Protein AF-A0A8G2BKN9-F1 (afdb_monomer_lite)

pLDDT: mean 82.69, std 15.75, range [37.25, 97.94]

Foldseek 3Di:
DDPPDPPVVPLVVVLVVLVVVLVVVVVVLVVLLVVLVVLQVVLVVVDDPSSVVSPVVSVVSVVVSVCSVVVSVVSVVVNVVSVVVSVVVVVVVVVVVVVVVVVVVVVVVPPDPVVVVPPDDDDVPNDDDVVNVVVVVVPPD

Sequence (141 aa):
MKSGVDDNGAAARALSEIAAADGELQDAFDRVLEAAEQLMDTGESAGGAVGDAIAAATGSIFEASAMRDILGQRLSAIREAVTLLDTSTASALETKRDKAREIEEKREDGSASESGLLNGPQLPGAATSQAEVDALFDNLD

Secondary structure (DSSP, 8-state):
------HHHHHHHHHHHHHHHHHHHHHHHHHHHHHHHHHHHHHHHH-HHHHHHHHHHHHHHHHHHTTHHHHHHHHHHHHHHHHHHHHHHHHHHHHHHHHHHHHHHHHHT----GGGT--PSPPTT-SPPHHHHHHHHTT--

Radius of gyration: 36.02 Å; chains: 1; bounding box: 60×51×101 Å

Structure (mmCIF, N/CA/C/O backbone):
data_AF-A0A8G2BKN9-F1
#
_entry.id   AF-A0A8G2BKN9-F1
#
loop_
_atom_site.group_PDB
_atom_site.id
_atom_site.type_symbol
_atom_site.label_atom_id
_atom_site.label_alt_id
_atom_site.label_comp_id
_atom_site.label_asym_id
_atom_site.label_entity_id
_atom_site.label_seq_id
_atom_site.pdbx_PDB_ins_code
_atom_site.Cartn_x
_atom_site.Cartn_y
_atom_site.Cartn_z
_atom_site.occupancy
_atom_site.B_iso_or_equiv
_atom_site.auth_seq_id
_atom_site.auth_comp_id
_atom_site.auth_asym_id
_atom_site.auth_atom_id
_atom_site.pdbx_PDB_model_num
ATOM 1 N N . MET A 1 1 ? 3.936 16.921 -39.168 1.00 37.25 1 MET A N 1
ATOM 2 C CA . MET A 1 1 ? 5.028 16.541 -38.247 1.00 37.25 1 MET A CA 1
ATOM 3 C C . MET A 1 1 ? 4.439 15.673 -37.154 1.00 37.25 1 MET A C 1
ATOM 5 O O . MET A 1 1 ? 3.447 16.066 -36.557 1.00 37.25 1 MET A O 1
ATOM 9 N N . LYS A 1 2 ? 4.956 14.448 -37.016 1.00 41.97 2 LYS A N 1
ATOM 10 C CA . LYS A 1 2 ? 4.463 13.433 -36.079 1.00 41.97 2 LYS A CA 1
ATOM 11 C C . LYS A 1 2 ? 4.609 13.945 -34.646 1.00 41.97 2 LYS A C 1
ATOM 13 O O . LYS A 1 2 ? 5.701 14.339 -34.255 1.00 41.97 2 LYS A O 1
ATOM 18 N N . SER A 1 3 ? 3.503 13.915 -33.909 1.00 45.00 3 SER A N 1
ATOM 19 C CA . SER A 1 3 ? 3.479 13.952 -32.451 1.00 45.00 3 SER A CA 1
ATOM 20 C C . SER A 1 3 ? 4.316 12.771 -31.957 1.00 45.00 3 SER A C 1
ATOM 22 O O . SER A 1 3 ? 3.895 11.619 -32.043 1.00 45.00 3 SER A O 1
ATOM 24 N N . GLY A 1 4 ? 5.557 13.055 -31.566 1.00 44.53 4 GLY A N 1
ATOM 25 C CA . GLY A 1 4 ? 6.295 12.195 -30.659 1.00 44.53 4 GLY A CA 1
ATOM 26 C C . GLY A 1 4 ? 5.621 12.362 -29.312 1.00 44.53 4 GLY A C 1
ATOM 27 O O . GLY A 1 4 ? 5.664 13.442 -28.734 1.00 44.53 4 GLY A O 1
ATOM 28 N N . VAL A 1 5 ? 4.899 11.338 -28.879 1.00 49.97 5 VAL A N 1
ATOM 29 C CA . VAL A 1 5 ? 4.498 11.234 -27.483 1.00 49.97 5 VAL A CA 1
ATOM 30 C C . VAL A 1 5 ? 5.800 11.139 -26.693 1.00 49.97 5 VAL A C 1
ATOM 32 O O . VAL A 1 5 ? 6.642 10.293 -26.992 1.00 49.97 5 VAL A O 1
ATOM 35 N N . ASP A 1 6 ? 5.995 12.059 -25.754 1.00 52.06 6 ASP A N 1
ATOM 36 C CA . ASP A 1 6 ? 7.099 12.045 -24.801 1.00 52.06 6 ASP A CA 1
ATOM 37 C C . ASP A 1 6 ? 6.948 10.826 -23.868 1.00 52.06 6 ASP A C 1
ATOM 39 O O . ASP A 1 6 ? 6.546 10.962 -22.711 1.00 52.06 6 ASP A O 1
ATOM 43 N N . ASP A 1 7 ? 7.240 9.618 -24.362 1.00 56.69 7 ASP A N 1
ATOM 44 C CA . ASP A 1 7 ? 7.195 8.371 -23.576 1.00 56.69 7 ASP A CA 1
ATOM 45 C C . ASP A 1 7 ? 8.087 8.471 -22.326 1.00 56.69 7 ASP A C 1
ATOM 47 O O . ASP A 1 7 ? 7.726 7.976 -21.260 1.00 56.69 7 ASP A O 1
ATOM 51 N N . ASN A 1 8 ? 9.182 9.236 -22.416 1.00 56.91 8 ASN A N 1
ATOM 52 C CA . ASN A 1 8 ? 10.126 9.471 -21.319 1.00 56.91 8 ASN A CA 1
ATOM 53 C C . ASN A 1 8 ? 9.503 10.228 -20.125 1.00 56.91 8 ASN A C 1
ATOM 55 O O . ASN A 1 8 ? 10.031 10.205 -19.018 1.00 56.91 8 ASN A O 1
ATOM 59 N N . GLY A 1 9 ? 8.381 10.929 -20.333 1.00 75.81 9 GLY A N 1
ATOM 60 C CA . GLY A 1 9 ? 7.644 11.605 -19.263 1.00 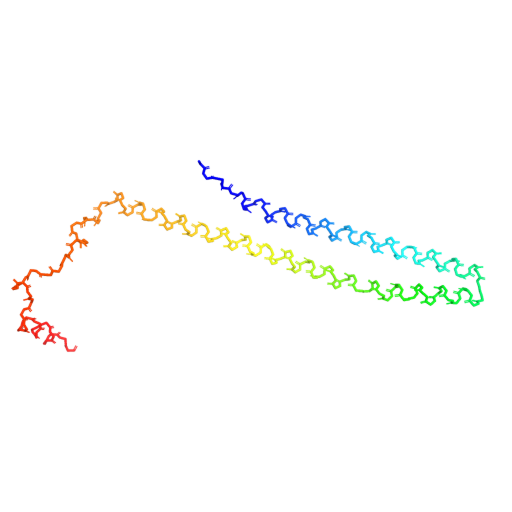75.81 9 GLY A CA 1
ATOM 61 C C . GLY A 1 9 ? 6.537 10.748 -18.648 1.00 75.81 9 GLY A C 1
ATOM 62 O O . GLY A 1 9 ? 6.129 11.002 -17.515 1.00 75.81 9 GLY A O 1
ATOM 63 N N . ALA A 1 10 ? 6.032 9.747 -19.373 1.00 85.88 10 ALA A N 1
ATOM 64 C CA . ALA A 1 10 ? 4.890 8.949 -18.936 1.00 85.88 10 ALA A CA 1
ATOM 65 C C . ALA A 1 10 ? 5.254 8.034 -17.759 1.00 85.88 10 ALA A C 1
ATOM 67 O O . ALA A 1 10 ? 4.534 8.021 -16.760 1.00 85.88 10 ALA A O 1
ATOM 68 N N . ALA A 1 11 ? 6.394 7.340 -17.836 1.00 89.12 11 ALA A N 1
ATOM 69 C CA . ALA A 1 11 ? 6.883 6.495 -16.747 1.00 89.12 11 ALA A CA 1
ATOM 70 C C . ALA A 1 11 ? 7.205 7.317 -15.491 1.00 89.12 11 ALA A C 1
ATOM 72 O O . ALA A 1 11 ? 6.746 6.984 -14.401 1.00 89.12 11 ALA A O 1
ATOM 73 N N . ALA A 1 12 ? 7.907 8.444 -15.643 1.00 90.69 12 ALA A N 1
ATOM 74 C CA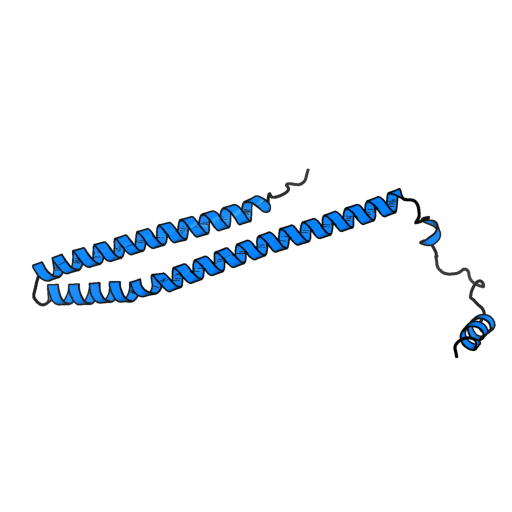 . ALA A 1 12 ? 8.225 9.341 -14.533 1.00 90.69 12 ALA A CA 1
ATOM 75 C C . ALA A 1 12 ? 6.964 9.874 -13.827 1.00 90.69 12 ALA A C 1
ATOM 77 O O . ALA A 1 12 ? 6.900 9.883 -12.597 1.00 90.69 12 ALA A O 1
ATOM 78 N N . ARG A 1 13 ? 5.934 10.264 -14.592 1.00 93.69 13 ARG A N 1
ATOM 79 C CA . ARG A 1 13 ? 4.631 10.646 -14.027 1.00 93.69 13 ARG A CA 1
ATOM 80 C C . ARG A 1 13 ? 3.971 9.477 -13.306 1.00 93.69 13 ARG A C 1
ATOM 82 O O . ARG A 1 13 ? 3.570 9.649 -12.166 1.00 93.69 13 ARG A O 1
ATOM 89 N N . ALA A 1 14 ? 3.909 8.295 -13.919 1.00 94.94 14 ALA A N 1
ATOM 90 C CA . ALA A 1 14 ? 3.307 7.118 -13.294 1.00 94.94 14 ALA A CA 1
ATOM 91 C C . ALA A 1 14 ? 3.989 6.752 -11.964 1.00 94.94 14 ALA A C 1
ATOM 93 O O . ALA A 1 14 ? 3.310 6.481 -10.980 1.00 94.94 14 ALA A O 1
ATOM 94 N N . LEU A 1 15 ? 5.323 6.802 -11.905 1.00 95.00 15 LEU A N 1
ATOM 95 C CA . LEU A 1 15 ? 6.086 6.575 -10.674 1.00 95.00 15 LEU A CA 1
ATOM 96 C C . LEU A 1 15 ? 5.778 7.629 -9.601 1.00 95.00 15 LEU A C 1
ATOM 98 O O . LEU A 1 15 ? 5.665 7.282 -8.427 1.00 95.00 15 LEU A O 1
ATOM 102 N N . SER A 1 16 ? 5.625 8.898 -9.996 1.00 95.75 16 SER A N 1
ATOM 103 C CA . SER A 1 16 ? 5.232 9.980 -9.086 1.00 95.75 16 SER A CA 1
ATOM 104 C C . SER A 1 16 ? 3.818 9.786 -8.539 1.00 95.75 16 SER A C 1
ATOM 106 O O . SER A 1 16 ? 3.607 9.963 -7.345 1.00 95.75 16 SER A O 1
ATOM 108 N N . GLU A 1 17 ? 2.864 9.404 -9.389 1.00 96.62 17 GLU A N 1
ATOM 109 C CA . GLU A 1 17 ? 1.477 9.128 -8.993 1.00 96.62 17 GLU A CA 1
ATOM 110 C C . GLU A 1 17 ? 1.397 7.924 -8.045 1.00 96.62 17 GLU A C 1
ATOM 112 O O . GLU A 1 17 ? 0.706 7.981 -7.034 1.00 96.62 17 GLU A O 1
ATOM 117 N N . ILE A 1 18 ? 2.159 6.852 -8.309 1.00 96.44 18 ILE A N 1
ATOM 118 C CA . ILE A 1 18 ? 2.240 5.692 -7.404 1.00 96.44 18 ILE A CA 1
ATOM 119 C C . ILE A 1 18 ? 2.778 6.112 -6.031 1.00 96.44 18 ILE A C 1
ATOM 121 O O . ILE A 1 18 ? 2.235 5.693 -5.013 1.00 96.44 18 ILE A O 1
ATOM 125 N N . ALA A 1 19 ? 3.828 6.938 -5.992 1.00 94.81 19 ALA A N 1
ATOM 126 C CA . ALA A 1 19 ? 4.404 7.411 -4.735 1.00 94.81 19 ALA A CA 1
ATOM 127 C C . ALA A 1 19 ? 3.446 8.334 -3.962 1.00 94.81 19 ALA A C 1
ATOM 129 O O . ALA A 1 19 ? 3.338 8.214 -2.744 1.00 94.81 19 ALA A O 1
ATOM 130 N N . ALA A 1 20 ? 2.741 9.229 -4.661 1.00 96.44 20 ALA A N 1
ATOM 131 C CA . ALA A 1 20 ? 1.729 10.086 -4.052 1.00 96.44 20 ALA A CA 1
ATOM 132 C C . ALA A 1 20 ? 0.575 9.255 -3.472 1.00 96.44 20 ALA A C 1
ATOM 134 O O . ALA A 1 20 ? 0.219 9.438 -2.312 1.00 96.44 20 ALA A O 1
ATOM 135 N N . ALA A 1 21 ? 0.060 8.287 -4.235 1.00 93.25 21 ALA A N 1
ATOM 136 C CA . ALA A 1 21 ? -1.013 7.405 -3.789 1.00 93.25 21 ALA A CA 1
ATOM 137 C C . ALA A 1 21 ? -0.613 6.539 -2.582 1.00 93.25 21 ALA A C 1
ATOM 139 O O . ALA A 1 21 ? -1.431 6.343 -1.688 1.00 93.25 21 ALA A O 1
ATOM 140 N N . ASP A 1 22 ? 0.627 6.032 -2.532 1.00 95.06 22 ASP A N 1
ATOM 141 C CA . ASP A 1 22 ? 1.139 5.297 -1.365 1.00 95.06 22 ASP A CA 1
ATOM 142 C C . ASP A 1 22 ? 1.171 6.190 -0.115 1.00 95.06 22 ASP A C 1
ATOM 144 O O . ASP A 1 22 ? 0.672 5.797 0.938 1.00 95.06 22 ASP A O 1
ATOM 148 N N . GLY A 1 23 ? 1.672 7.423 -0.245 1.00 94.19 23 GLY A N 1
ATOM 149 C CA . GLY A 1 23 ? 1.689 8.394 0.852 1.00 94.19 23 GLY A CA 1
ATOM 150 C C . GLY A 1 23 ? 0.287 8.763 1.344 1.00 94.19 23 GLY A C 1
ATOM 151 O O . GLY A 1 23 ? 0.001 8.659 2.533 1.00 94.19 23 GLY A O 1
ATOM 152 N N . GLU A 1 24 ? -0.620 9.119 0.431 1.00 96.25 24 GLU A N 1
ATOM 153 C CA . GLU A 1 24 ? -2.014 9.437 0.769 1.00 96.25 24 GLU A CA 1
ATOM 154 C C . GLU A 1 24 ? -2.726 8.263 1.453 1.00 96.25 24 GLU A C 1
ATOM 156 O O . GLU A 1 24 ? -3.519 8.458 2.378 1.00 96.25 24 GLU A O 1
ATOM 161 N N . LEU A 1 25 ? -2.435 7.035 1.019 1.00 93.44 25 LEU A N 1
ATOM 162 C CA . LEU A 1 25 ? -2.991 5.828 1.613 1.00 93.44 25 LEU A CA 1
ATOM 163 C C . LEU A 1 25 ? -2.456 5.598 3.033 1.00 93.44 25 LEU A C 1
ATOM 165 O O . LEU A 1 25 ? -3.235 5.254 3.922 1.00 93.44 25 LEU A O 1
ATOM 169 N N . GLN A 1 26 ? -1.155 5.795 3.261 1.00 92.44 26 GLN A N 1
ATOM 170 C CA . GLN A 1 26 ? -0.546 5.686 4.591 1.00 92.44 26 GLN A CA 1
ATOM 171 C C . GLN A 1 26 ? -1.145 6.711 5.560 1.00 92.44 26 GLN A C 1
ATOM 173 O O . GLN A 1 26 ? -1.615 6.321 6.631 1.00 92.44 26 GLN A O 1
ATOM 178 N N . ASP A 1 27 ? -1.252 7.971 5.134 1.00 94.75 27 ASP A N 1
ATOM 179 C CA . ASP A 1 27 ? -1.881 9.044 5.910 1.00 94.75 27 ASP A CA 1
ATOM 180 C C . ASP A 1 27 ? -3.349 8.729 6.242 1.00 94.75 27 ASP A C 1
ATOM 182 O O . ASP A 1 27 ? -3.832 8.991 7.347 1.00 94.75 27 ASP A O 1
ATOM 186 N N . ALA A 1 28 ? -4.094 8.168 5.284 1.00 94.19 28 ALA A N 1
ATOM 187 C CA . ALA A 1 28 ? -5.479 7.771 5.501 1.00 94.19 28 ALA A CA 1
ATOM 188 C C . ALA A 1 28 ? -5.595 6.651 6.544 1.00 94.19 28 ALA A C 1
ATOM 190 O O . ALA A 1 28 ? -6.481 6.708 7.399 1.00 94.19 28 ALA A O 1
ATOM 191 N N . PHE A 1 29 ? -4.702 5.658 6.509 1.00 93.38 29 PHE A N 1
ATOM 192 C CA . PHE A 1 29 ? -4.678 4.597 7.513 1.00 93.38 29 PHE A CA 1
ATOM 193 C C . PHE A 1 29 ? -4.354 5.127 8.907 1.00 93.38 29 PHE A C 1
ATOM 195 O O . PHE A 1 29 ? -5.033 4.742 9.855 1.00 93.38 29 PHE A O 1
ATOM 202 N N . ASP A 1 30 ? -3.378 6.025 9.038 1.00 93.88 30 ASP A N 1
ATOM 203 C CA . ASP A 1 30 ? -3.032 6.608 10.338 1.00 93.88 30 ASP A CA 1
ATOM 204 C C . ASP A 1 30 ? -4.225 7.359 10.946 1.00 93.88 30 ASP A C 1
ATOM 206 O O . ASP A 1 30 ? -4.553 7.158 12.114 1.00 93.88 30 ASP A O 1
ATOM 210 N N . ARG A 1 31 ? -4.971 8.120 10.134 1.00 96.50 31 ARG A N 1
ATOM 211 C CA . ARG A 1 31 ? -6.209 8.787 10.579 1.00 96.50 31 ARG A CA 1
ATOM 212 C C . ARG A 1 31 ? -7.302 7.808 11.005 1.00 96.50 31 ARG A C 1
ATOM 214 O O . ARG A 1 31 ? -8.045 8.090 11.942 1.00 96.50 31 ARG A O 1
ATOM 221 N N . VAL A 1 32 ? -7.442 6.677 10.311 1.00 95.31 32 VAL A N 1
ATOM 222 C CA . VAL A 1 32 ? -8.415 5.634 10.682 1.00 95.31 32 VAL A CA 1
ATOM 223 C C . VAL A 1 32 ? -8.037 4.985 12.012 1.00 95.31 32 VAL A C 1
ATOM 225 O O . VAL A 1 32 ? -8.919 4.750 12.836 1.00 95.31 32 VAL A O 1
ATOM 228 N N . LEU A 1 33 ? -6.748 4.722 12.235 1.00 95.19 33 LEU A N 1
ATOM 229 C CA . LEU A 1 33 ? -6.251 4.160 13.490 1.00 95.19 33 LEU A CA 1
ATOM 230 C C . LEU A 1 33 ? -6.439 5.137 14.653 1.00 95.19 33 LEU A C 1
ATOM 232 O O . LEU A 1 33 ? -6.977 4.744 15.682 1.00 95.19 33 LEU A O 1
ATOM 236 N N . GLU A 1 34 ? -6.117 6.415 14.461 1.00 97.12 34 GLU A N 1
ATOM 237 C CA . GLU A 1 34 ? -6.361 7.459 15.462 1.00 97.12 34 GLU A CA 1
ATOM 238 C C . GLU A 1 34 ? -7.860 7.586 15.795 1.00 97.12 34 GLU A C 1
ATOM 240 O O . GLU A 1 34 ? -8.252 7.671 16.958 1.00 97.12 34 GLU A O 1
ATOM 245 N N . ALA A 1 35 ? -8.736 7.531 14.786 1.00 97.38 35 ALA A N 1
ATOM 246 C CA . ALA A 1 35 ? -10.179 7.528 15.013 1.00 97.38 35 ALA A CA 1
ATOM 247 C C . ALA A 1 35 ? -10.643 6.280 15.789 1.00 97.38 35 ALA A C 1
ATOM 249 O O . ALA A 1 35 ? -11.539 6.376 16.629 1.00 97.38 35 ALA A O 1
ATOM 250 N N . ALA A 1 36 ? -10.042 5.113 15.537 1.00 97.00 36 ALA A N 1
ATOM 251 C CA . ALA A 1 36 ? -10.324 3.894 16.290 1.00 97.00 36 ALA A CA 1
ATOM 252 C C . ALA A 1 36 ? -9.864 3.999 17.754 1.00 97.00 36 ALA A C 1
ATOM 254 O O . ALA A 1 36 ? -10.569 3.522 18.642 1.00 97.00 36 ALA A O 1
ATOM 255 N N . GLU A 1 37 ? -8.739 4.665 18.022 1.00 96.50 37 GLU A N 1
ATOM 256 C CA . GLU A 1 37 ? -8.277 4.974 19.382 1.00 96.50 37 GLU A CA 1
ATOM 257 C C . GLU A 1 37 ? -9.262 5.891 20.118 1.00 96.50 37 GLU A C 1
ATOM 259 O O . GLU A 1 37 ? -9.719 5.554 21.208 1.00 96.50 37 GLU A O 1
ATOM 264 N N . GLN A 1 38 ? -9.711 6.978 19.484 1.00 97.75 38 GLN A N 1
ATOM 265 C CA . GLN A 1 38 ? -10.720 7.876 20.068 1.00 97.75 38 GLN A CA 1
ATOM 266 C C . GLN A 1 38 ? -12.062 7.168 20.335 1.00 97.75 38 GLN A C 1
ATOM 268 O O . GLN A 1 38 ? -12.775 7.473 21.300 1.00 97.75 38 GLN A O 1
ATOM 273 N N . LEU A 1 39 ? -12.430 6.206 19.482 1.00 97.31 39 LEU A N 1
ATOM 274 C CA . LEU A 1 39 ? -13.604 5.366 19.703 1.00 97.31 39 LEU A CA 1
ATOM 275 C C . LEU A 1 39 ? -13.429 4.463 20.927 1.00 97.31 39 LEU A C 1
ATOM 277 O O . LEU A 1 39 ? -14.402 4.277 21.654 1.00 97.31 39 LEU A O 1
ATOM 281 N N . MET A 1 40 ? -12.228 3.947 21.206 1.00 96.62 40 MET A N 1
ATOM 282 C CA . MET A 1 40 ? -11.982 3.172 22.429 1.00 96.62 40 MET A CA 1
ATOM 283 C C . MET A 1 40 ? -12.208 4.010 23.688 1.00 96.62 40 MET A C 1
ATOM 285 O O . MET A 1 40 ? -12.954 3.568 24.560 1.00 96.62 40 MET A O 1
ATOM 289 N N . ASP A 1 41 ? -11.683 5.236 23.744 1.00 96.94 41 ASP A N 1
ATOM 290 C CA . ASP A 1 41 ? -11.895 6.152 24.879 1.00 96.94 41 ASP A CA 1
ATOM 291 C C . ASP A 1 41 ? -13.389 6.461 25.089 1.00 96.94 41 ASP A C 1
ATOM 293 O O . ASP A 1 41 ? -13.910 6.521 26.211 1.00 96.94 41 ASP A O 1
ATOM 297 N N . THR A 1 42 ? -14.113 6.625 23.977 1.00 96.75 42 THR A N 1
ATOM 298 C CA . THR A 1 42 ? -15.567 6.824 23.982 1.00 96.75 42 THR A CA 1
ATOM 299 C C . THR A 1 42 ? -16.291 5.582 24.503 1.00 96.75 42 THR A C 1
ATOM 301 O O . THR A 1 42 ? -17.232 5.698 25.291 1.00 96.75 42 THR A O 1
ATOM 304 N N . GLY A 1 43 ? -15.857 4.392 24.084 1.00 97.50 43 GLY A N 1
ATOM 305 C CA . GLY A 1 43 ? -16.394 3.114 24.539 1.00 97.50 43 GLY A CA 1
ATOM 306 C C . GLY A 1 43 ? -16.179 2.893 26.034 1.00 97.50 43 GLY A C 1
ATOM 307 O O . GLY A 1 43 ? -17.122 2.527 26.735 1.00 97.50 43 GLY A O 1
ATOM 308 N N . GLU A 1 44 ? -14.983 3.191 26.541 1.00 96.25 44 GLU A N 1
ATOM 309 C CA . GLU A 1 44 ? -14.670 3.113 27.970 1.00 96.25 44 GLU A CA 1
ATOM 310 C C . GLU A 1 44 ? -15.558 4.062 28.786 1.00 96.25 44 GLU A C 1
ATOM 312 O O . GLU A 1 44 ? -16.157 3.658 29.783 1.00 96.25 44 GLU A O 1
ATOM 317 N N . SER A 1 45 ? -15.727 5.297 28.307 1.00 96.75 45 SER A N 1
ATOM 318 C CA . SER A 1 45 ? -16.600 6.293 28.938 1.00 96.75 45 SER A CA 1
ATOM 319 C C . SER A 1 45 ? -18.079 5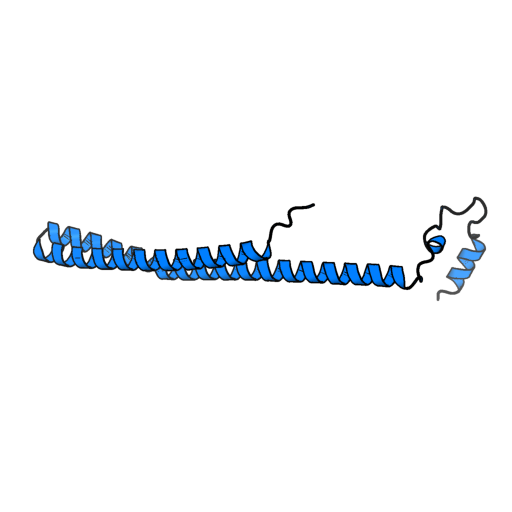.886 28.931 1.00 96.75 45 SER A C 1
ATOM 321 O O . SER A 1 45 ? -18.808 6.191 29.875 1.00 96.75 45 SER A O 1
ATOM 323 N N . ALA A 1 46 ? -18.541 5.215 27.870 1.00 97.00 46 ALA A N 1
ATOM 324 C CA . ALA A 1 46 ? -19.915 4.725 27.765 1.00 97.00 46 ALA A CA 1
ATOM 325 C C . ALA A 1 46 ? -20.175 3.528 28.694 1.00 97.00 46 ALA A C 1
ATOM 327 O O . ALA A 1 46 ? -21.236 3.449 29.319 1.00 97.00 46 ALA A O 1
ATOM 328 N N . GLY A 1 47 ? -19.210 2.609 28.786 1.00 95.06 47 GLY A N 1
ATOM 329 C CA . GLY A 1 47 ? -19.283 1.402 29.600 1.00 95.06 47 GLY A CA 1
ATOM 330 C C . GLY A 1 47 ? -20.412 0.436 29.210 1.00 95.06 47 GLY A C 1
ATOM 331 O O . GLY A 1 47 ? -21.191 0.646 28.273 1.00 95.06 47 GLY A O 1
ATOM 332 N N . GLY A 1 48 ? -20.493 -0.669 29.956 1.00 96.81 48 GLY A N 1
ATOM 333 C CA . GLY A 1 48 ? -21.500 -1.712 29.760 1.00 96.81 48 GLY A CA 1
ATOM 334 C C . GLY A 1 48 ? -21.532 -2.263 28.330 1.00 96.81 48 GLY A C 1
ATOM 335 O O . GLY A 1 48 ? -20.541 -2.241 27.609 1.00 96.81 48 GLY A O 1
ATOM 336 N N . ALA A 1 49 ? -22.710 -2.713 27.894 1.00 97.44 49 ALA A N 1
ATOM 337 C CA . ALA A 1 49 ? -22.864 -3.364 26.592 1.00 97.44 49 ALA A CA 1
ATOM 338 C C . ALA A 1 49 ? -22.523 -2.460 25.390 1.00 97.44 49 ALA A C 1
ATOM 340 O O . ALA A 1 49 ? -22.157 -2.963 24.330 1.00 97.44 49 ALA A O 1
ATOM 341 N N . VAL A 1 50 ? -22.657 -1.136 25.531 1.00 96.88 50 VAL A N 1
ATOM 342 C CA . VAL A 1 50 ? -22.305 -0.184 24.465 1.00 96.88 50 VAL A CA 1
ATOM 343 C C . VAL A 1 50 ? -20.789 -0.049 24.356 1.00 96.88 50 VAL A C 1
ATOM 345 O O . VAL A 1 50 ? -20.261 -0.120 23.249 1.00 96.88 50 VAL A O 1
ATOM 348 N N . GLY A 1 51 ? -20.093 0.086 25.489 1.00 97.94 51 GLY A N 1
ATOM 349 C CA . GLY A 1 51 ? -18.632 0.092 25.526 1.00 97.94 51 GLY A CA 1
ATOM 350 C C . GLY A 1 51 ? -18.032 -1.193 24.959 1.00 97.94 51 GLY A C 1
ATOM 351 O O . GLY A 1 51 ? -17.160 -1.128 24.096 1.00 97.94 51 GLY A O 1
ATOM 352 N N . ASP A 1 52 ? -18.575 -2.351 25.348 1.00 97.62 52 ASP A N 1
ATOM 353 C CA . ASP A 1 52 ? -18.134 -3.659 24.845 1.00 97.62 52 ASP A CA 1
ATOM 354 C C . ASP A 1 52 ? -18.307 -3.781 23.321 1.00 97.62 52 ASP A C 1
ATOM 356 O O . ASP A 1 52 ? -17.425 -4.281 22.619 1.00 97.62 52 ASP A O 1
ATOM 360 N N . ALA A 1 53 ? -19.432 -3.293 22.784 1.00 97.88 53 ALA A N 1
ATOM 361 C CA . ALA A 1 53 ? -19.692 -3.304 21.347 1.00 97.88 53 ALA A CA 1
ATOM 362 C C . ALA A 1 53 ? -18.722 -2.396 20.575 1.00 97.88 53 ALA A C 1
ATOM 364 O O . ALA A 1 53 ? -18.256 -2.770 19.497 1.00 97.88 53 ALA A O 1
ATOM 365 N N . ILE A 1 54 ? -18.397 -1.224 21.129 1.00 97.88 54 ILE A N 1
ATOM 366 C CA . ILE A 1 54 ? -17.420 -0.307 20.537 1.00 97.88 54 ILE A CA 1
ATOM 367 C C . ILE A 1 54 ? -16.023 -0.934 20.559 1.00 97.88 54 ILE A C 1
ATOM 369 O O . ILE A 1 54 ? -15.368 -0.954 19.521 1.00 97.88 54 ILE A O 1
ATOM 373 N N . ALA A 1 55 ? -15.601 -1.515 21.685 1.00 96.88 55 ALA A N 1
ATOM 374 C CA . ALA A 1 55 ? -14.301 -2.173 21.815 1.00 96.88 55 ALA A CA 1
ATOM 375 C C . ALA A 1 55 ? -14.129 -3.348 20.833 1.00 96.88 55 ALA A C 1
ATOM 377 O O . ALA A 1 55 ? -13.072 -3.514 20.225 1.00 96.88 55 ALA A O 1
ATOM 378 N N . ALA A 1 56 ? -15.177 -4.150 20.622 1.00 97.38 56 ALA A N 1
ATOM 379 C CA . ALA A 1 56 ? -15.148 -5.228 19.633 1.00 97.38 56 ALA A CA 1
ATOM 380 C C . ALA A 1 56 ? -15.030 -4.695 18.190 1.00 97.38 56 ALA A C 1
ATOM 382 O O . ALA A 1 56 ? -14.298 -5.254 17.364 1.00 97.38 56 ALA A O 1
ATOM 383 N N . ALA A 1 57 ? -15.732 -3.600 17.881 1.00 97.06 57 ALA A N 1
ATOM 384 C CA . ALA A 1 57 ? -15.680 -2.971 16.567 1.00 97.06 57 ALA A CA 1
ATOM 385 C C . ALA A 1 57 ? -14.308 -2.337 16.285 1.00 97.06 57 ALA A C 1
ATOM 387 O O . ALA A 1 57 ? -13.755 -2.551 15.207 1.00 97.06 57 ALA A O 1
ATOM 388 N N . THR A 1 58 ? -13.723 -1.613 17.243 1.00 96.69 58 THR A N 1
ATOM 389 C CA . THR A 1 58 ? -12.381 -1.026 17.092 1.00 96.69 58 THR A CA 1
ATOM 390 C C . THR A 1 58 ? -11.305 -2.103 16.996 1.00 96.69 58 THR A C 1
ATOM 392 O O . THR A 1 58 ? -10.425 -1.990 16.146 1.00 96.69 58 THR A O 1
ATOM 395 N N . GLY A 1 59 ? -11.422 -3.203 17.750 1.00 95.44 59 GLY A N 1
ATOM 396 C CA . GLY A 1 59 ? -10.559 -4.380 17.595 1.00 95.44 59 GLY A CA 1
ATOM 397 C C . GLY A 1 59 ? -10.542 -4.915 16.158 1.00 95.44 59 GLY A C 1
ATOM 398 O O . GLY A 1 59 ? -9.476 -5.137 15.585 1.00 95.44 59 GLY A O 1
ATOM 399 N N . SER A 1 60 ? -11.717 -5.005 15.529 1.00 95.31 60 SER A N 1
ATOM 400 C CA . SER A 1 60 ? -11.833 -5.419 14.122 1.00 95.31 60 SER A CA 1
ATOM 401 C C . SER A 1 60 ? -11.162 -4.428 13.154 1.00 95.31 60 SER A C 1
ATOM 403 O O . SER A 1 60 ? -10.597 -4.843 12.142 1.00 95.31 60 SER A O 1
ATOM 405 N N . ILE A 1 61 ? -11.191 -3.122 13.453 1.00 94.56 61 ILE A N 1
ATOM 406 C CA . ILE A 1 61 ? -10.509 -2.090 12.649 1.00 94.56 61 ILE A CA 1
ATOM 407 C C . ILE A 1 61 ? -8.986 -2.250 12.737 1.00 94.56 61 ILE A C 1
ATOM 409 O O . ILE A 1 61 ? -8.310 -2.178 11.706 1.00 94.56 61 ILE A O 1
ATOM 413 N N . PHE A 1 62 ? -8.441 -2.505 13.931 1.00 93.69 62 PHE A N 1
ATOM 414 C CA . PHE A 1 62 ? -7.004 -2.726 14.116 1.00 93.69 62 PHE A CA 1
ATOM 415 C C . PHE A 1 62 ? -6.518 -3.963 13.357 1.00 93.69 62 PHE A C 1
ATOM 417 O O . PHE A 1 62 ? -5.514 -3.893 12.647 1.00 93.69 62 PHE A O 1
ATOM 424 N N . GLU A 1 63 ? -7.257 -5.072 13.435 1.00 91.25 63 GLU A N 1
ATOM 425 C CA . GLU A 1 63 ? -6.930 -6.294 12.693 1.00 91.25 63 GLU A CA 1
ATOM 426 C C . GLU A 1 63 ? -6.993 -6.084 11.176 1.00 91.25 63 GLU A C 1
ATOM 428 O O . GLU A 1 63 ? -6.075 -6.479 10.456 1.00 91.25 63 GLU A O 1
ATOM 433 N N . ALA A 1 64 ? -8.035 -5.414 10.674 1.00 87.75 64 ALA A N 1
ATOM 434 C CA . ALA A 1 64 ? -8.164 -5.123 9.247 1.00 87.75 64 ALA A CA 1
ATOM 435 C C . ALA A 1 64 ? -7.029 -4.218 8.734 1.00 87.75 64 ALA A C 1
ATOM 437 O O . ALA A 1 64 ? -6.522 -4.405 7.624 1.00 87.75 64 ALA A O 1
ATOM 438 N N . SER A 1 65 ? -6.587 -3.270 9.560 1.00 86.44 65 SER A N 1
ATOM 439 C CA . SER A 1 65 ? -5.497 -2.346 9.233 1.00 86.44 65 SER A CA 1
ATOM 440 C C . SER A 1 65 ? -4.125 -3.030 9.153 1.00 86.44 65 SER A C 1
ATOM 442 O O . SER A 1 65 ? -3.209 -2.489 8.530 1.00 86.44 65 SER A O 1
ATOM 444 N N . ALA A 1 66 ? -3.974 -4.252 9.680 1.00 81.38 66 ALA A N 1
ATOM 445 C CA . ALA A 1 66 ? -2.731 -5.021 9.585 1.00 81.38 66 ALA A CA 1
ATOM 446 C C . ALA A 1 66 ? -2.336 -5.375 8.133 1.00 81.38 66 ALA A C 1
ATOM 448 O O . ALA A 1 66 ? -1.168 -5.646 7.858 1.00 81.38 66 ALA A O 1
ATOM 449 N N . MET A 1 67 ? -3.272 -5.315 7.174 1.00 78.94 67 MET A N 1
ATOM 450 C CA . MET A 1 67 ? -2.975 -5.512 5.746 1.00 78.94 67 MET A CA 1
ATOM 451 C C . MET A 1 67 ? -2.199 -4.356 5.088 1.00 78.94 67 MET A C 1
ATOM 453 O O . MET A 1 67 ? -1.754 -4.508 3.946 1.00 78.94 67 MET A O 1
ATOM 457 N N . ARG A 1 68 ? -2.005 -3.219 5.773 1.00 87.31 68 ARG A N 1
ATOM 458 C CA . ARG A 1 68 ? -1.304 -2.040 5.233 1.00 87.31 68 ARG A CA 1
ATOM 459 C C . ARG A 1 68 ? 0.109 -2.353 4.739 1.00 87.31 68 ARG A C 1
ATOM 461 O O . ARG A 1 68 ? 0.471 -1.923 3.648 1.00 87.31 68 ARG A O 1
ATOM 468 N N . ASP A 1 69 ? 0.885 -3.124 5.500 1.00 87.44 69 ASP A N 1
ATOM 469 C CA . ASP A 1 69 ? 2.276 -3.444 5.138 1.00 87.44 69 ASP A CA 1
ATOM 470 C C . ASP A 1 69 ? 2.356 -4.208 3.806 1.00 87.44 69 ASP A C 1
ATOM 472 O O . ASP A 1 69 ? 3.129 -3.868 2.910 1.00 87.44 69 ASP A O 1
ATOM 476 N N . ILE A 1 70 ? 1.452 -5.173 3.617 1.00 89.50 70 ILE A N 1
ATOM 477 C CA . ILE A 1 70 ? 1.348 -5.947 2.375 1.00 89.50 70 ILE A CA 1
ATOM 478 C C . ILE A 1 70 ? 0.987 -5.032 1.196 1.00 89.50 70 ILE A C 1
ATOM 480 O O . ILE A 1 70 ? 1.480 -5.230 0.085 1.00 89.50 70 ILE A O 1
ATOM 484 N N . LEU A 1 71 ? 0.132 -4.026 1.405 1.00 90.75 71 LEU A N 1
ATOM 485 C CA . LEU A 1 71 ? -0.208 -3.063 0.356 1.00 90.75 71 LEU A CA 1
ATOM 486 C C . LEU A 1 71 ? 0.995 -2.200 -0.041 1.00 90.75 71 LEU A C 1
ATOM 488 O O . LEU A 1 71 ? 1.246 -2.067 -1.240 1.00 90.75 71 LEU A O 1
ATOM 492 N N . GLY A 1 72 ? 1.778 -1.709 0.923 1.00 91.12 72 GLY A N 1
ATOM 493 C CA . GLY A 1 72 ? 3.015 -0.966 0.648 1.00 91.12 72 GLY A CA 1
ATOM 494 C C . GLY A 1 72 ? 4.023 -1.796 -0.155 1.00 91.12 72 GLY A C 1
ATOM 495 O O . GLY A 1 72 ? 4.537 -1.349 -1.183 1.00 91.12 72 GLY A O 1
ATOM 496 N N . GLN A 1 73 ? 4.226 -3.062 0.226 1.00 93.00 73 GLN A N 1
ATOM 497 C CA . GLN A 1 73 ? 5.085 -3.989 -0.524 1.00 93.00 73 GLN A CA 1
ATOM 498 C C . GLN A 1 73 ? 4.605 -4.186 -1.971 1.00 93.00 73 GLN A C 1
ATOM 500 O O . GLN A 1 73 ? 5.409 -4.183 -2.906 1.00 93.00 73 GLN A O 1
ATOM 505 N N . ARG A 1 74 ? 3.289 -4.321 -2.182 1.00 94.62 74 ARG A N 1
ATOM 506 C CA . ARG A 1 74 ? 2.709 -4.466 -3.527 1.00 94.62 74 ARG A CA 1
ATOM 507 C C . ARG A 1 74 ? 2.884 -3.202 -4.368 1.00 94.62 74 ARG A C 1
ATOM 509 O O . ARG A 1 74 ? 3.204 -3.325 -5.548 1.00 94.62 74 ARG A O 1
ATOM 516 N N . LEU A 1 75 ? 2.712 -2.013 -3.788 1.00 94.94 75 LEU A N 1
ATOM 517 C CA . LEU A 1 75 ? 2.961 -0.745 -4.483 1.00 94.94 75 LEU A CA 1
ATOM 518 C C . LEU A 1 75 ? 4.442 -0.587 -4.853 1.00 94.94 75 LEU A C 1
ATOM 520 O O . LEU A 1 75 ? 4.743 -0.192 -5.981 1.00 94.94 75 LEU A O 1
ATOM 524 N N . SER A 1 76 ? 5.365 -0.996 -3.975 1.00 94.75 76 SER A N 1
ATOM 525 C CA . SER A 1 76 ? 6.802 -1.022 -4.286 1.00 94.75 76 SER A CA 1
ATOM 526 C C . SER A 1 76 ? 7.119 -1.952 -5.461 1.00 94.75 76 SER A C 1
ATOM 528 O O . SER A 1 76 ? 7.801 -1.548 -6.401 1.00 94.75 76 SER A O 1
ATOM 530 N N . ALA A 1 77 ? 6.555 -3.163 -5.477 1.00 96.06 77 ALA A N 1
ATOM 531 C CA . ALA A 1 77 ? 6.744 -4.101 -6.584 1.00 96.06 77 ALA A CA 1
ATOM 532 C C . ALA A 1 77 ? 6.205 -3.550 -7.920 1.00 96.06 77 ALA A C 1
ATOM 534 O O . ALA A 1 77 ? 6.824 -3.726 -8.971 1.00 96.06 77 ALA A O 1
ATOM 535 N N . ILE A 1 78 ? 5.068 -2.843 -7.895 1.00 96.75 78 ILE A N 1
ATOM 536 C CA . ILE A 1 78 ? 4.521 -2.174 -9.086 1.00 96.75 78 ILE A CA 1
ATOM 537 C C . ILE A 1 78 ? 5.468 -1.063 -9.559 1.00 96.75 78 ILE A C 1
ATOM 539 O O . ILE A 1 78 ? 5.751 -0.967 -10.753 1.00 96.75 78 ILE A O 1
ATOM 543 N N . ARG A 1 79 ? 5.995 -0.248 -8.638 1.00 96.19 79 ARG A N 1
ATOM 544 C CA . ARG A 1 79 ? 6.966 0.812 -8.946 1.00 96.19 79 ARG A CA 1
ATOM 545 C C . ARG A 1 79 ? 8.225 0.251 -9.619 1.00 96.19 79 ARG A C 1
ATOM 547 O O . ARG A 1 79 ? 8.695 0.801 -10.618 1.00 96.19 79 ARG A O 1
ATOM 554 N N . GLU A 1 80 ? 8.757 -0.851 -9.099 1.00 94.50 80 GLU A N 1
ATOM 555 C CA . GLU A 1 80 ? 9.910 -1.548 -9.680 1.00 94.50 80 GLU A CA 1
ATOM 556 C C . GLU A 1 80 ? 9.609 -2.070 -11.088 1.00 94.50 80 GLU A C 1
ATOM 558 O O . GLU A 1 80 ? 10.398 -1.848 -12.008 1.00 94.50 80 GLU A O 1
ATOM 563 N N . ALA A 1 81 ? 8.441 -2.684 -11.291 1.00 95.62 81 ALA A N 1
ATOM 564 C CA . ALA A 1 81 ? 8.026 -3.169 -12.604 1.00 95.62 81 ALA A CA 1
ATOM 565 C C . ALA A 1 81 ? 7.926 -2.036 -13.641 1.00 95.62 81 ALA A C 1
ATOM 567 O O . ALA A 1 81 ? 8.411 -2.188 -14.761 1.00 95.62 81 ALA A O 1
ATOM 568 N N . VAL A 1 82 ? 7.357 -0.881 -13.273 1.00 94.62 82 VAL A N 1
ATOM 569 C CA . VAL A 1 82 ? 7.288 0.296 -14.160 1.00 94.62 82 VAL A CA 1
ATOM 570 C C . VAL A 1 82 ? 8.689 0.806 -14.511 1.00 94.62 82 VAL A C 1
ATOM 572 O O . VAL A 1 82 ? 8.956 1.117 -15.669 1.00 94.62 82 VAL A O 1
ATOM 575 N N . THR A 1 83 ? 9.604 0.827 -13.541 1.00 92.50 83 THR A N 1
ATOM 576 C CA . THR A 1 83 ? 10.999 1.255 -13.753 1.00 92.50 83 THR A CA 1
ATOM 577 C C . THR A 1 83 ? 11.740 0.310 -14.706 1.00 92.50 83 THR A C 1
ATOM 579 O O . THR A 1 83 ? 12.488 0.747 -15.584 1.00 92.50 83 THR A O 1
ATOM 582 N N . LEU A 1 84 ? 11.516 -0.999 -14.570 1.00 91.62 84 LEU A N 1
ATOM 583 C CA . LEU A 1 84 ? 12.107 -2.000 -15.455 1.00 91.62 84 LEU A CA 1
ATOM 584 C C . LEU A 1 84 ? 11.583 -1.874 -16.892 1.00 91.62 84 LEU A C 1
ATOM 586 O O . LEU A 1 84 ? 12.342 -2.012 -17.851 1.00 91.62 84 LEU A O 1
ATOM 590 N N . LEU A 1 85 ? 10.289 -1.590 -17.053 1.00 88.81 85 LEU A N 1
ATOM 591 C CA . LEU A 1 85 ? 9.700 -1.367 -18.372 1.00 88.81 85 LEU A CA 1
ATOM 592 C C . LEU A 1 85 ? 10.296 -0.126 -19.047 1.00 88.81 85 LEU A C 1
ATOM 594 O O . LEU A 1 85 ? 10.663 -0.205 -20.217 1.00 88.81 85 LEU A O 1
ATOM 598 N N . ASP A 1 86 ? 10.451 0.975 -18.311 1.00 89.25 86 ASP A N 1
ATOM 599 C CA . ASP A 1 86 ? 11.023 2.228 -18.824 1.00 89.25 86 ASP A CA 1
ATOM 600 C C . ASP A 1 86 ? 12.500 2.084 -19.239 1.00 89.25 86 ASP A C 1
ATOM 602 O O . ASP A 1 86 ? 12.927 2.509 -20.312 1.00 89.25 86 ASP A O 1
ATOM 606 N N . THR A 1 87 ? 13.297 1.380 -18.435 1.00 86.44 87 THR A N 1
ATOM 607 C CA . THR A 1 87 ? 14.699 1.092 -18.785 1.00 86.44 87 THR A CA 1
ATOM 608 C C . THR A 1 87 ? 14.817 0.158 -19.992 1.00 86.44 87 THR A C 1
ATOM 610 O O . THR A 1 87 ? 15.670 0.364 -20.862 1.00 86.44 87 THR A O 1
ATOM 613 N N . SER A 1 88 ? 13.939 -0.843 -20.104 1.00 81.81 88 SER A N 1
ATOM 614 C CA . SER A 1 88 ? 13.917 -1.747 -21.256 1.00 81.81 88 SER A CA 1
ATOM 615 C C . SER A 1 88 ? 13.524 -1.038 -22.556 1.00 81.81 88 SER A C 1
ATOM 617 O O . SER A 1 88 ? 14.087 -1.358 -23.609 1.00 81.81 88 SER A O 1
ATOM 619 N N . THR A 1 89 ? 12.568 -0.106 -22.526 1.00 82.25 89 THR A N 1
ATOM 620 C CA . THR A 1 89 ? 12.174 0.663 -23.719 1.00 82.25 89 THR A CA 1
ATOM 621 C C . THR A 1 89 ? 13.283 1.622 -24.140 1.00 82.25 89 THR A C 1
ATOM 623 O O . THR A 1 89 ? 13.594 1.688 -25.333 1.00 82.25 89 THR A O 1
ATOM 626 N N . ALA A 1 90 ? 13.941 2.287 -23.186 1.00 81.94 90 ALA A N 1
ATOM 627 C CA . ALA A 1 90 ? 15.097 3.138 -23.452 1.00 81.94 90 ALA A CA 1
ATOM 628 C C . ALA A 1 90 ? 16.234 2.359 -24.143 1.00 81.94 90 ALA A C 1
ATOM 630 O O . ALA A 1 90 ? 16.686 2.752 -25.221 1.00 81.94 90 ALA A O 1
ATOM 631 N N . SER A 1 91 ? 16.616 1.196 -23.602 1.00 82.88 91 SER A N 1
ATOM 632 C CA . SER A 1 91 ? 17.667 0.340 -24.177 1.00 82.88 91 SER A CA 1
ATOM 633 C C . SER A 1 91 ? 17.332 -0.157 -25.594 1.00 82.88 91 SER A C 1
ATOM 635 O O . SER A 1 91 ? 18.180 -0.165 -26.496 1.00 82.88 91 SER A O 1
ATOM 637 N N . ALA A 1 92 ? 16.070 -0.526 -25.841 1.00 82.12 92 ALA A N 1
ATOM 638 C CA . ALA A 1 92 ? 15.623 -0.948 -27.166 1.00 82.12 92 ALA A CA 1
ATOM 639 C C . ALA A 1 92 ? 15.671 0.197 -28.196 1.00 82.12 92 ALA A C 1
ATOM 641 O O . ALA A 1 92 ? 15.965 -0.040 -29.374 1.00 82.12 92 ALA A O 1
ATOM 642 N N . LEU A 1 93 ? 15.385 1.435 -27.775 1.00 83.88 93 LEU A N 1
ATOM 643 C CA . LEU A 1 93 ? 15.487 2.620 -28.628 1.00 83.88 93 LEU A CA 1
ATOM 644 C C . LEU A 1 93 ? 16.941 2.957 -28.967 1.00 83.88 93 LEU A C 1
ATOM 646 O O . LEU A 1 93 ? 17.218 3.265 -30.127 1.00 83.88 93 LEU A O 1
ATOM 650 N N . GLU A 1 94 ? 17.861 2.858 -28.008 1.00 86.50 94 GLU A N 1
ATOM 651 C CA . GLU A 1 94 ? 19.300 3.035 -28.252 1.00 86.50 94 GLU A CA 1
ATOM 652 C C . GLU A 1 94 ? 19.820 2.013 -29.263 1.00 86.50 94 GLU A C 1
ATOM 654 O O . GLU A 1 94 ? 20.345 2.394 -30.307 1.00 86.50 94 GLU A O 1
ATOM 659 N N . THR A 1 95 ? 19.517 0.729 -29.058 1.00 87.56 95 THR A N 1
ATOM 660 C CA . THR A 1 95 ? 19.919 -0.340 -29.988 1.00 87.56 95 THR A CA 1
ATOM 661 C C . THR A 1 95 ? 19.419 -0.089 -31.417 1.00 87.56 95 THR A C 1
ATOM 663 O O . THR A 1 95 ? 20.113 -0.365 -32.397 1.00 87.56 95 THR A O 1
ATOM 666 N N . LYS A 1 96 ? 18.192 0.428 -31.574 1.00 85.38 96 LYS A N 1
ATOM 667 C CA . LYS A 1 96 ? 17.651 0.784 -32.895 1.00 85.38 96 LYS A CA 1
ATOM 668 C C . LYS A 1 96 ? 18.373 1.981 -33.515 1.00 85.38 96 LYS A C 1
ATOM 670 O O . LYS A 1 96 ? 18.556 1.988 -34.730 1.00 85.38 96 LYS A O 1
ATOM 675 N N . ARG A 1 97 ? 18.760 2.977 -32.713 1.00 85.19 97 ARG A N 1
ATOM 676 C CA . ARG A 1 97 ? 19.524 4.146 -33.179 1.00 85.19 97 ARG A CA 1
ATOM 677 C C . ARG A 1 97 ? 20.921 3.746 -33.637 1.00 85.19 97 ARG A C 1
ATOM 679 O O . ARG A 1 97 ? 21.330 4.192 -34.703 1.00 85.19 97 ARG A O 1
ATOM 686 N N . ASP A 1 98 ? 21.592 2.869 -32.901 1.00 86.69 98 ASP A N 1
ATOM 687 C CA . 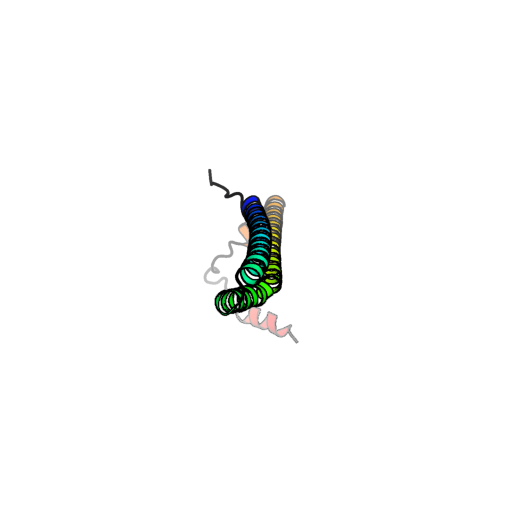ASP A 1 98 ? 22.925 2.383 -33.264 1.00 86.69 98 ASP A CA 1
ATOM 688 C C . ASP A 1 98 ? 22.888 1.590 -34.572 1.00 86.69 98 ASP A C 1
ATOM 690 O O . ASP A 1 98 ? 23.659 1.865 -35.488 1.00 86.69 98 ASP A O 1
ATOM 694 N N . LYS A 1 99 ? 21.907 0.690 -34.732 1.00 85.12 99 LYS A N 1
ATOM 695 C CA . LYS A 1 99 ? 21.691 -0.026 -36.001 1.00 85.12 99 LYS A CA 1
ATOM 696 C C . LYS A 1 99 ? 21.372 0.912 -37.165 1.00 85.12 99 LYS A C 1
ATOM 698 O O . LYS A 1 99 ? 21.799 0.656 -38.285 1.00 85.12 99 LYS A O 1
ATOM 703 N N . ALA A 1 100 ? 20.603 1.974 -36.925 1.00 81.81 100 ALA A N 1
ATOM 704 C CA . ALA A 1 100 ? 20.309 2.962 -37.960 1.00 81.81 100 ALA A CA 1
ATOM 705 C C . ALA A 1 100 ? 21.577 3.715 -38.395 1.00 81.81 100 ALA A C 1
ATOM 707 O O . ALA A 1 100 ? 21.789 3.865 -39.595 1.00 81.81 100 ALA A O 1
ATOM 708 N N . ARG A 1 101 ? 22.438 4.102 -37.443 1.00 82.75 101 ARG A N 1
ATOM 709 C CA . ARG A 1 101 ? 23.744 4.721 -37.721 1.00 82.75 101 ARG A CA 1
ATOM 710 C C . ARG A 1 101 ? 24.669 3.787 -38.500 1.00 82.75 101 ARG A C 1
ATOM 712 O O . ARG A 1 101 ? 25.227 4.209 -39.500 1.00 82.75 101 ARG A O 1
ATOM 719 N N . GLU A 1 102 ? 24.755 2.511 -38.119 1.00 79.94 102 GLU A N 1
ATOM 720 C CA . GLU A 1 102 ? 25.575 1.520 -38.835 1.00 79.94 102 GLU A CA 1
ATOM 721 C C . GLU A 1 102 ? 25.118 1.333 -40.297 1.00 79.94 102 GLU A C 1
ATOM 723 O O . GLU A 1 102 ? 25.935 1.191 -41.207 1.00 79.94 102 GLU A O 1
ATOM 728 N N . ILE A 1 103 ? 23.802 1.342 -40.546 1.00 78.00 103 ILE A N 1
ATOM 729 C CA . ILE A 1 103 ? 23.243 1.267 -41.905 1.00 78.00 103 ILE A CA 1
ATOM 730 C C . ILE A 1 103 ? 23.582 2.527 -42.713 1.00 78.00 103 ILE A C 1
ATOM 732 O O . ILE A 1 103 ? 23.827 2.424 -43.914 1.00 78.00 103 ILE A O 1
ATOM 736 N N . GLU A 1 104 ? 23.570 3.700 -42.083 1.00 73.19 104 GLU A N 1
ATOM 737 C CA . GLU A 1 104 ? 23.883 4.981 -42.724 1.00 73.19 104 GLU A CA 1
ATOM 738 C C . GLU A 1 104 ? 25.379 5.091 -43.057 1.00 73.19 104 GLU A C 1
ATOM 740 O 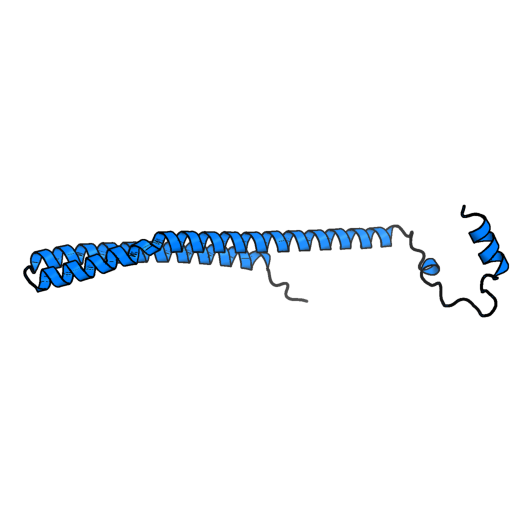O . GLU A 1 104 ? 25.720 5.363 -44.206 1.00 73.19 104 GLU A O 1
ATOM 745 N N . GLU A 1 105 ? 26.267 4.712 -42.134 1.00 72.19 105 GLU A N 1
ATOM 746 C CA . GLU A 1 105 ? 27.718 4.638 -42.369 1.00 72.19 105 GLU A CA 1
ATOM 747 C C . GLU A 1 105 ? 28.070 3.647 -43.494 1.00 72.19 105 GLU A C 1
ATOM 749 O O . GLU A 1 105 ? 28.853 3.969 -44.387 1.00 72.19 105 GLU A O 1
ATOM 754 N N . LYS A 1 106 ? 27.425 2.470 -43.543 1.00 66.06 106 LYS A N 1
ATOM 755 C CA . LYS A 1 106 ? 27.600 1.504 -44.650 1.00 66.06 106 LYS A CA 1
ATOM 756 C C . LYS A 1 106 ? 27.113 2.021 -46.008 1.00 66.06 106 LYS A C 1
ATOM 758 O O . LYS A 1 106 ? 27.573 1.525 -47.036 1.00 66.06 106 LYS A O 1
ATOM 763 N N . ARG A 1 107 ? 26.169 2.968 -46.037 1.00 60.03 107 ARG A N 1
ATOM 764 C CA . ARG A 1 107 ? 25.717 3.623 -47.278 1.00 60.03 107 ARG A CA 1
ATOM 765 C C . ARG A 1 107 ? 26.688 4.710 -47.731 1.00 60.03 107 ARG A C 1
ATOM 767 O O . ARG A 1 107 ? 26.873 4.865 -48.935 1.00 60.03 107 ARG A O 1
ATOM 774 N N . GLU A 1 108 ? 27.301 5.435 -46.798 1.00 58.75 108 GLU A N 1
ATOM 775 C CA . GLU A 1 108 ? 28.281 6.486 -47.098 1.00 58.75 108 GLU A CA 1
ATOM 776 C C . GLU A 1 108 ? 29.651 5.923 -47.519 1.00 58.75 108 GLU A C 1
ATOM 778 O O . GLU A 1 108 ? 30.298 6.504 -48.388 1.00 58.75 108 GLU A O 1
ATOM 783 N N . ASP A 1 109 ? 30.056 4.753 -47.008 1.00 56.31 109 ASP A N 1
ATOM 784 C CA . ASP A 1 109 ? 31.341 4.100 -47.335 1.00 56.31 109 ASP A CA 1
ATOM 785 C C . ASP A 1 109 ? 31.351 3.355 -48.696 1.00 56.31 109 ASP A C 1
ATOM 787 O O . ASP A 1 109 ? 32.273 2.611 -49.023 1.00 56.31 109 ASP A O 1
ATOM 791 N N . GLY A 1 110 ? 30.308 3.523 -49.521 1.00 51.72 110 GLY A N 1
ATOM 792 C CA . GLY A 1 110 ? 30.309 3.178 -50.953 1.00 51.72 110 GLY A CA 1
ATOM 793 C C . GLY A 1 110 ? 30.559 1.709 -51.345 1.00 51.72 110 GLY A C 1
ATOM 794 O O . GLY A 1 110 ? 30.679 1.421 -52.536 1.00 51.72 110 GLY A O 1
ATOM 795 N N . SER A 1 111 ? 30.638 0.762 -50.404 1.00 50.53 111 SER A N 1
ATOM 796 C CA . SER A 1 111 ? 31.070 -0.618 -50.702 1.00 50.53 111 SER A CA 1
ATOM 797 C C . SER A 1 111 ? 29.963 -1.562 -51.187 1.00 50.53 111 SER A C 1
ATOM 799 O O . SER A 1 111 ? 30.253 -2.663 -51.655 1.00 50.53 111 SER A O 1
ATOM 801 N N . ALA A 1 112 ? 28.699 -1.137 -51.170 1.00 53.12 112 ALA A N 1
ATOM 802 C CA . ALA A 1 112 ? 27.615 -1.862 -51.824 1.00 53.12 112 A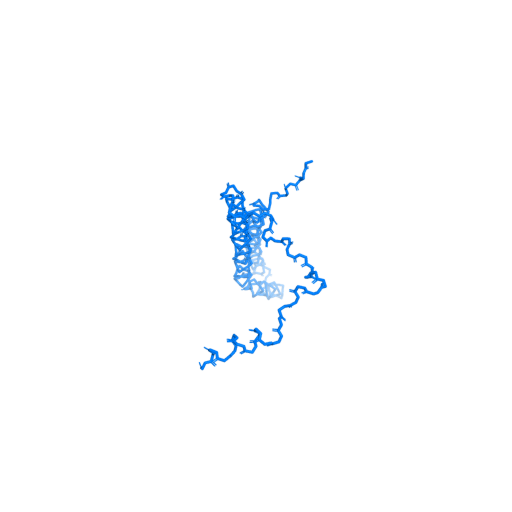LA A CA 1
ATOM 803 C C . ALA A 1 112 ? 27.309 -1.212 -53.176 1.00 53.12 112 ALA A C 1
ATOM 805 O O . ALA A 1 112 ? 26.389 -0.407 -53.303 1.00 53.12 112 ALA A O 1
ATOM 806 N N . SER A 1 113 ? 28.079 -1.567 -54.206 1.00 51.41 113 SER A N 1
ATOM 807 C CA . SER A 1 113 ? 27.622 -1.347 -55.578 1.00 51.41 113 SER A CA 1
ATOM 808 C C . SER A 1 113 ? 26.249 -2.013 -55.724 1.00 51.41 113 SER A C 1
ATOM 810 O O . SER A 1 113 ? 26.150 -3.235 -55.598 1.00 51.41 113 SER A O 1
ATOM 812 N N . GLU A 1 114 ? 25.193 -1.233 -55.986 1.00 53.88 114 GLU A N 1
ATOM 813 C CA . GLU A 1 114 ? 23.837 -1.729 -56.299 1.00 53.88 114 GLU A CA 1
ATOM 814 C C . GLU A 1 114 ? 23.857 -2.836 -57.370 1.00 53.88 114 GLU A C 1
ATOM 816 O O . GLU A 1 114 ? 22.994 -3.711 -57.392 1.00 53.88 114 GLU A O 1
ATOM 821 N N . SER A 1 115 ? 24.896 -2.848 -58.209 1.00 54.91 115 SER A N 1
ATOM 822 C CA . SER A 1 115 ? 25.153 -3.865 -59.227 1.00 54.91 115 SER A CA 1
ATOM 823 C C . SER A 1 115 ? 25.321 -5.284 -58.655 1.00 54.91 115 SER A C 1
ATOM 825 O O . SER A 1 115 ? 24.927 -6.252 -59.296 1.00 54.91 115 SER A O 1
ATOM 827 N N . GLY A 1 116 ? 25.850 -5.438 -57.433 1.00 54.19 116 GLY A N 1
ATOM 828 C CA . GLY A 1 116 ? 26.047 -6.748 -56.794 1.00 54.19 116 GLY A CA 1
ATOM 829 C C . GLY A 1 116 ? 24.771 -7.375 -56.217 1.00 54.19 116 GLY A C 1
ATOM 830 O O . GLY A 1 116 ? 24.734 -8.579 -55.969 1.00 54.19 116 GLY A O 1
ATOM 831 N N . LEU A 1 117 ? 23.719 -6.574 -56.018 1.00 57.09 117 LEU A N 1
ATOM 832 C CA . LEU A 1 117 ? 22.421 -7.012 -55.485 1.00 57.09 117 LEU A CA 1
ATOM 833 C C . LEU A 1 117 ? 21.387 -7.282 -56.592 1.00 57.09 117 LEU A C 1
ATOM 835 O O . LEU A 1 117 ? 20.343 -7.873 -56.325 1.00 57.09 117 LEU A O 1
ATOM 839 N N . LEU A 1 118 ? 21.682 -6.894 -57.837 1.00 55.12 118 LEU A N 1
ATOM 840 C CA . LEU A 1 118 ? 20.827 -7.075 -59.015 1.00 55.12 118 LEU A CA 1
ATOM 841 C C . LEU A 1 118 ? 21.176 -8.345 -59.812 1.00 55.12 118 LEU A C 1
ATOM 843 O O . LEU A 1 118 ? 21.147 -8.349 -61.043 1.00 55.12 118 LEU A O 1
ATOM 847 N N . ASN A 1 119 ? 21.469 -9.453 -59.128 1.00 67.19 119 ASN A N 1
ATOM 848 C CA . ASN A 1 119 ? 21.571 -10.756 -59.788 1.00 67.19 119 ASN A CA 1
ATOM 849 C C . ASN A 1 119 ? 20.156 -11.286 -60.075 1.00 67.19 119 ASN A C 1
ATOM 851 O O . ASN A 1 119 ? 19.580 -12.035 -59.287 1.00 67.19 119 ASN A O 1
ATOM 855 N N . GLY A 1 120 ? 19.569 -10.837 -61.188 1.00 66.50 120 GLY A N 1
ATOM 856 C CA . GLY A 1 120 ? 18.317 -11.383 -61.717 1.00 66.50 120 GLY A CA 1
ATOM 857 C C . GLY A 1 120 ? 18.437 -12.872 -62.086 1.00 66.50 120 GLY A C 1
ATOM 858 O O . GLY A 1 120 ? 19.539 -13.425 -62.071 1.00 66.50 120 GLY A O 1
ATOM 859 N N . PRO A 1 121 ? 17.319 -13.548 -62.424 1.00 68.31 121 PRO A N 1
ATOM 860 C CA . PRO A 1 121 ? 17.364 -14.935 -62.883 1.00 68.31 121 PRO A CA 1
ATOM 861 C C . PRO A 1 121 ? 18.370 -15.088 -64.032 1.00 68.31 121 PRO A C 1
ATOM 863 O O . PRO A 1 121 ? 18.397 -14.260 -64.946 1.00 68.31 121 PRO A O 1
ATOM 866 N N . GLN A 1 122 ? 19.210 -16.127 -63.964 1.00 67.81 122 GLN A N 1
ATOM 867 C CA . GLN A 1 122 ? 20.249 -16.370 -64.968 1.00 67.81 122 GLN A CA 1
ATOM 868 C C . GLN A 1 122 ? 19.645 -16.438 -66.377 1.00 67.81 122 GLN A C 1
ATOM 870 O O . GLN A 1 122 ? 18.564 -16.996 -66.584 1.00 67.81 122 GLN A O 1
ATOM 875 N N . LEU A 1 123 ? 20.364 -15.876 -67.354 1.00 64.25 123 LEU A N 1
ATOM 876 C CA . LEU A 1 123 ? 19.984 -15.953 -68.763 1.00 64.25 123 LEU A CA 1
ATOM 877 C C . LEU A 1 123 ? 19.852 -17.427 -69.198 1.00 64.25 123 LEU A C 1
ATOM 879 O O . LEU A 1 123 ? 20.686 -18.249 -68.806 1.00 64.25 123 LEU A O 1
ATOM 883 N N . PRO A 1 124 ? 18.857 -17.785 -70.033 1.00 59.91 124 PRO A N 1
ATOM 884 C CA . PRO A 1 124 ? 18.751 -19.134 -70.580 1.00 59.91 124 PRO A CA 1
ATOM 885 C C . PRO A 1 124 ? 20.048 -19.524 -71.302 1.00 59.91 124 PRO A C 1
ATOM 887 O O . PRO A 1 124 ? 20.462 -18.849 -72.241 1.00 59.91 124 PRO A O 1
ATOM 890 N N . GLY A 1 125 ? 20.697 -20.599 -70.848 1.00 66.94 125 GLY A N 1
ATOM 891 C CA . GLY A 1 125 ? 21.982 -21.070 -71.384 1.00 66.94 125 GLY A CA 1
ATOM 892 C C . GLY A 1 125 ? 23.232 -20.567 -70.649 1.00 66.94 125 GLY A C 1
ATOM 893 O O . GLY A 1 125 ? 24.319 -21.040 -70.953 1.00 66.94 125 GLY A O 1
ATOM 894 N N . ALA A 1 126 ? 23.090 -19.677 -69.662 1.00 66.88 126 ALA A N 1
ATOM 895 C CA . ALA A 1 126 ? 24.162 -19.290 -68.736 1.00 66.88 126 ALA A CA 1
ATOM 896 C C . ALA A 1 126 ? 24.170 -20.134 -67.444 1.00 66.88 126 ALA A C 1
ATOM 898 O O . ALA A 1 126 ? 24.863 -19.793 -66.487 1.00 66.88 126 ALA A O 1
ATOM 899 N N . ALA A 1 127 ? 23.382 -21.216 -67.413 1.00 71.69 127 ALA A N 1
ATOM 900 C CA . ALA A 1 127 ? 23.384 -22.168 -66.314 1.00 71.69 127 ALA A CA 1
ATOM 901 C C . ALA A 1 127 ? 24.724 -22.901 -66.279 1.00 71.69 127 ALA A C 1
ATOM 903 O O . ALA A 1 127 ? 25.165 -23.435 -67.299 1.00 71.69 127 ALA A O 1
ATOM 904 N N . THR A 1 128 ? 25.342 -22.936 -65.101 1.00 76.06 128 THR A N 1
ATOM 905 C CA . THR A 1 128 ? 26.524 -23.760 -64.843 1.00 76.06 128 THR A CA 1
ATOM 906 C C . THR A 1 128 ? 26.236 -25.191 -65.282 1.00 76.06 128 THR A C 1
ATOM 908 O O . THR A 1 128 ? 25.192 -25.759 -64.948 1.00 76.06 128 THR A O 1
ATOM 911 N N . SER A 1 129 ? 27.132 -25.754 -66.086 1.00 78.19 129 SER A N 1
ATOM 912 C CA . SER A 1 129 ? 26.941 -27.098 -66.619 1.00 78.19 129 SER A CA 1
ATOM 913 C C . SER A 1 129 ? 27.091 -28.137 -65.510 1.00 78.19 129 SER A C 1
ATOM 915 O O . SER A 1 129 ? 27.848 -27.940 -64.561 1.00 78.19 129 SER A O 1
ATOM 917 N N . GLN A 1 130 ? 26.408 -29.278 -65.633 1.00 76.81 130 GLN A N 1
ATOM 918 C CA . GLN A 1 130 ? 26.509 -30.341 -64.627 1.00 76.81 130 GLN A CA 1
ATOM 919 C C . GLN A 1 130 ? 27.958 -30.822 -64.442 1.00 76.81 130 GLN A C 1
ATOM 921 O O . GLN A 1 130 ? 28.364 -31.096 -63.325 1.00 76.81 130 GLN A O 1
ATOM 926 N N . ALA A 1 131 ? 28.769 -30.819 -65.505 1.00 80.69 131 ALA A N 1
ATOM 927 C CA . ALA A 1 131 ? 30.185 -31.171 -65.417 1.00 80.69 131 ALA A CA 1
ATOM 928 C C . ALA A 1 131 ? 31.006 -30.181 -64.565 1.00 80.69 131 ALA A C 1
ATOM 930 O O . ALA A 1 131 ? 31.932 -30.588 -63.872 1.00 80.69 131 ALA A O 1
ATOM 931 N N . GLU A 1 132 ? 30.672 -28.887 -64.593 1.00 79.94 132 GLU A N 1
ATOM 932 C CA . GLU A 1 132 ? 31.307 -27.880 -63.730 1.00 79.94 132 GLU A CA 1
ATOM 933 C C . GLU A 1 132 ? 30.830 -27.997 -62.281 1.00 79.94 132 GLU A C 1
ATOM 935 O O . GLU A 1 132 ? 31.611 -27.770 -61.361 1.00 79.94 132 GLU A O 1
ATOM 940 N N . VAL A 1 133 ? 29.565 -28.376 -62.074 1.00 78.81 133 VAL A N 1
ATOM 941 C CA . VAL A 1 133 ? 29.032 -28.686 -60.742 1.00 78.81 133 VAL A CA 1
ATOM 942 C C . VAL A 1 133 ? 29.765 -29.895 -60.160 1.00 78.81 133 VAL A C 1
ATOM 944 O O . VAL A 1 133 ? 30.286 -29.807 -59.054 1.00 78.81 133 VAL A O 1
ATOM 947 N N . ASP A 1 134 ? 29.877 -30.983 -60.917 1.00 81.31 134 ASP A N 1
ATOM 948 C CA . ASP A 1 134 ? 30.529 -32.216 -60.469 1.00 81.31 134 ASP A CA 1
ATOM 949 C C . ASP A 1 134 ? 32.018 -31.975 -60.150 1.00 81.31 134 ASP A C 1
ATOM 951 O O . ASP A 1 134 ? 32.498 -32.389 -59.098 1.00 81.31 134 ASP A O 1
ATOM 955 N N . ALA A 1 135 ? 32.725 -31.177 -60.961 1.00 83.69 135 ALA A N 1
ATOM 956 C CA . ALA A 1 135 ? 34.119 -30.800 -60.702 1.00 83.69 135 ALA A CA 1
ATOM 957 C C . ALA A 1 135 ? 34.320 -29.977 -59.410 1.00 83.69 135 ALA A C 1
ATOM 959 O O . ALA A 1 135 ? 35.395 -30.025 -58.803 1.00 83.69 135 ALA A O 1
ATOM 960 N N . LEU A 1 136 ? 33.310 -29.210 -58.982 1.00 80.94 136 LEU A N 1
ATOM 961 C CA . LEU A 1 136 ? 33.350 -28.492 -57.704 1.00 80.94 136 LEU A CA 1
ATOM 962 C C . LEU A 1 136 ? 33.200 -29.449 -56.518 1.00 80.94 136 LEU A C 1
ATOM 964 O O . LEU A 1 136 ? 33.858 -29.243 -55.501 1.00 80.94 136 LEU A O 1
ATOM 968 N N . PHE A 1 137 ? 32.369 -30.485 -56.646 1.00 77.81 137 PHE A N 1
ATOM 969 C CA . PHE A 1 137 ? 32.124 -31.458 -55.578 1.00 77.81 137 PHE A CA 1
ATOM 970 C C . PHE A 1 137 ? 33.185 -32.561 -55.498 1.00 77.81 137 PHE A C 1
ATOM 972 O O . PHE A 1 137 ? 33.427 -33.061 -54.406 1.00 77.81 137 PHE A O 1
ATOM 979 N N . ASP A 1 138 ? 33.892 -32.857 -56.591 1.00 80.69 138 ASP A N 1
ATOM 980 C CA . ASP A 1 138 ? 35.040 -33.779 -56.599 1.00 80.69 138 ASP A CA 1
ATOM 981 C C . ASP A 1 138 ? 36.236 -33.274 -55.762 1.00 80.69 138 ASP A C 1
ATOM 983 O O . ASP A 1 138 ? 37.141 -34.043 -55.449 1.00 80.69 138 ASP A O 1
ATOM 987 N N . ASN A 1 139 ? 36.259 -31.986 -55.392 1.00 64.38 139 ASN A N 1
ATOM 988 C CA . ASN A 1 139 ? 37.279 -31.393 -54.516 1.00 64.38 139 ASN A CA 1
ATOM 989 C C . ASN A 1 139 ? 36.818 -31.240 -53.049 1.00 64.38 139 ASN A C 1
ATOM 991 O O . ASN A 1 139 ? 37.549 -30.659 -52.244 1.00 64.38 139 ASN A O 1
ATOM 995 N N . LEU A 1 140 ? 35.618 -31.719 -52.698 1.00 63.00 140 LEU A N 1
ATOM 996 C CA . LEU A 1 140 ? 35.154 -31.824 -51.313 1.00 63.00 140 LEU A CA 1
ATOM 997 C C . LEU A 1 140 ? 35.335 -33.272 -50.831 1.00 63.00 140 LEU A C 1
ATOM 999 O O . LEU A 1 140 ? 34.395 -34.063 -50.882 1.00 63.00 140 LEU A O 1
ATOM 1003 N N . ASP A 1 141 ? 36.541 -33.597 -50.363 1.00 60.47 141 ASP A N 1
ATOM 1004 C CA . ASP A 1 141 ? 36.764 -34.735 -49.453 1.00 60.47 141 ASP A CA 1
ATOM 1005 C C . ASP A 1 141 ? 36.285 -34.399 -48.026 1.00 60.47 141 ASP A C 1
ATOM 1007 O O . ASP A 1 141 ? 36.554 -33.265 -47.552 1.00 60.47 141 ASP A O 1
#

Organism: NCBI:txid1123362